Protein AF-Q1XF51-F1 (afdb_monomer)

Secondary structure (DSSP, 8-state):
--EEEEEE---EE-TTS-EE--EEEEEPPP-GGGTT-EEEEEE--TT-SS-EEEEEE---TT-SPPPHHHHHHHHHHHHHHHHHHHHH-

Nearest PDB structures (foldseek):
  4fmk-assembly1_A  TM=7.047E-01  e=4.452E-01  Mus musculus
  6arq-assembly1_D  TM=7.469E-01  e=1.182E+00  Homo sapiens

Structure (mmCIF, N/CA/C/O backbone):
data_AF-Q1XF51-F1
#
_entry.id   AF-Q1XF51-F1
#
loop_
_atom_site.group_PDB
_atom_site.id
_atom_site.type_symbol
_atom_site.label_atom_id
_atom_site.label_alt_id
_atom_site.label_comp_id
_atom_site.label_asym_id
_atom_site.label_entity_id
_atom_site.label_seq_id
_atom_site.pdbx_PDB_ins_code
_atom_site.Cartn_x
_atom_site.Cartn_y
_atom_site.Cartn_z
_atom_site.occupancy
_atom_site.B_iso_or_equiv
_atom_site.auth_seq_id
_atom_site.auth_comp_id
_atom_site.auth_asym_id
_atom_site.auth_atom_id
_atom_site.pdbx_PDB_model_num
ATOM 1 N N . ASP A 1 1 ? 8.753 -12.649 6.435 1.00 62.59 1 ASP A N 1
ATOM 2 C CA . ASP A 1 1 ? 8.073 -11.420 6.884 1.00 62.59 1 ASP A CA 1
ATOM 3 C C . ASP A 1 1 ? 8.327 -10.269 5.928 1.00 62.59 1 ASP A C 1
ATOM 5 O O . ASP A 1 1 ? 9.471 -10.040 5.564 1.00 62.59 1 ASP A O 1
ATOM 9 N N . THR A 1 2 ? 7.267 -9.608 5.451 1.00 81.88 2 THR A N 1
ATOM 10 C CA . THR A 1 2 ? 7.308 -8.442 4.535 1.00 81.88 2 THR A CA 1
ATOM 11 C C . THR A 1 2 ? 7.284 -7.099 5.275 1.00 81.88 2 THR A C 1
ATOM 13 O O . THR A 1 2 ? 7.476 -6.044 4.669 1.00 81.88 2 THR A O 1
ATOM 16 N N . VAL A 1 3 ? 7.064 -7.134 6.591 1.00 89.38 3 VAL A N 1
ATOM 17 C CA . VAL A 1 3 ? 7.021 -5.976 7.488 1.00 89.38 3 VAL A CA 1
ATOM 18 C C . VAL A 1 3 ? 8.374 -5.847 8.180 1.00 89.38 3 VAL A C 1
ATOM 20 O O . VAL A 1 3 ? 8.860 -6.803 8.774 1.00 89.38 3 VAL A O 1
ATOM 23 N N . MET A 1 4 ? 8.980 -4.668 8.080 1.00 93.56 4 MET A N 1
ATOM 24 C CA . MET A 1 4 ? 10.238 -4.326 8.742 1.00 93.56 4 MET A CA 1
ATOM 25 C C . MET A 1 4 ? 9.998 -3.821 10.166 1.00 93.56 4 MET A C 1
ATOM 27 O O . MET A 1 4 ? 10.723 -4.195 11.079 1.00 93.56 4 MET A O 1
ATOM 31 N N . ASP A 1 5 ? 8.995 -2.963 10.343 1.00 95.25 5 ASP A N 1
ATOM 32 C CA . ASP A 1 5 ? 8.618 -2.410 11.641 1.00 95.25 5 ASP A CA 1
ATOM 33 C C . ASP A 1 5 ? 7.122 -2.084 11.650 1.00 95.25 5 ASP A C 1
ATOM 35 O O . ASP A 1 5 ? 6.523 -1.819 10.604 1.00 95.25 5 ASP A O 1
ATOM 39 N N . SER A 1 6 ? 6.503 -2.091 12.821 1.00 95.25 6 SER A N 1
ATOM 40 C CA . SER A 1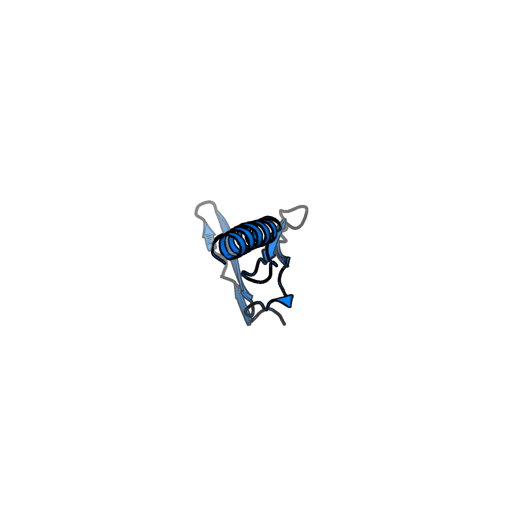 6 ? 5.112 -1.694 12.991 1.00 95.25 6 SER A CA 1
ATOM 41 C C . SER A 1 6 ? 4.922 -1.015 14.330 1.00 95.25 6 SER A C 1
ATOM 43 O O . SER A 1 6 ? 5.430 -1.479 15.348 1.00 95.25 6 SER A O 1
ATOM 45 N N . TRP A 1 7 ? 4.128 0.046 14.341 1.00 96.62 7 TRP A N 1
ATOM 46 C CA . TRP A 1 7 ? 3.808 0.764 15.559 1.00 96.62 7 TRP A CA 1
ATOM 47 C C . TRP A 1 7 ? 2.339 1.143 15.589 1.00 96.62 7 TRP A C 1
ATOM 49 O O . TRP A 1 7 ? 1.626 1.185 14.582 1.00 96.62 7 TRP A O 1
ATOM 59 N N . THR A 1 8 ? 1.858 1.418 16.789 1.00 96.50 8 THR A N 1
ATOM 60 C CA . THR A 1 8 ? 0.502 1.904 16.990 1.00 96.50 8 THR A CA 1
ATOM 61 C C . THR A 1 8 ? 0.523 2.981 18.051 1.00 96.50 8 THR A C 1
ATOM 63 O O . THR A 1 8 ? 1.180 2.838 19.079 1.00 96.50 8 THR A O 1
ATOM 66 N N . SER A 1 9 ? -0.204 4.065 17.809 1.00 95.81 9 SER A N 1
ATOM 67 C CA . SER A 1 9 ? -0.385 5.111 18.802 1.00 95.81 9 SER A CA 1
ATOM 68 C C . SER A 1 9 ? -1.215 4.610 19.987 1.00 95.81 9 SER A C 1
ATOM 70 O O . SER A 1 9 ? -1.962 3.624 19.901 1.00 95.81 9 SER A O 1
ATOM 72 N N . GLY A 1 10 ? -1.145 5.359 21.087 1.00 95.19 10 GLY A N 1
ATOM 73 C CA . GLY A 1 10 ? -2.170 5.305 22.124 1.00 95.19 10 GLY A CA 1
ATOM 74 C C . GLY A 1 10 ? -3.527 5.803 21.613 1.00 95.19 10 GLY A C 1
ATOM 75 O O . GLY A 1 10 ? -3.656 6.270 20.475 1.00 95.19 10 GLY A O 1
ATOM 76 N N . HIS A 1 11 ? -4.537 5.708 22.473 1.00 94.56 11 HIS A N 1
ATOM 77 C CA . HIS A 1 11 ? -5.852 6.284 22.215 1.00 94.56 11 HIS A CA 1
ATOM 78 C C . HIS A 1 11 ? -5.796 7.798 22.411 1.00 94.56 11 HIS A C 1
ATOM 80 O O . HIS A 1 11 ? -5.287 8.276 23.424 1.00 94.56 11 HIS A O 1
ATOM 86 N N . ARG A 1 12 ? -6.344 8.549 21.458 1.00 95.44 12 ARG A N 1
ATOM 87 C CA . ARG A 1 12 ? -6.510 9.998 21.564 1.00 95.44 12 ARG A CA 1
ATOM 88 C C . ARG A 1 12 ? -7.989 10.332 21.505 1.00 95.44 12 ARG A C 1
ATOM 90 O O . ARG A 1 12 ? -8.648 9.999 20.520 1.00 95.44 12 ARG A O 1
ATOM 97 N N . GLN A 1 13 ? -8.482 10.996 22.542 1.00 96.56 13 GLN A N 1
ATOM 98 C CA . GLN A 1 13 ? -9.854 11.482 22.582 1.00 96.56 13 GLN A CA 1
ATOM 99 C C . GLN A 1 13 ? -9.943 12.847 21.891 1.00 96.56 13 GLN A C 1
ATOM 101 O O . GLN A 1 13 ? -9.101 13.720 22.119 1.00 96.56 13 GLN A O 1
ATOM 106 N N . ALA A 1 14 ? -10.928 13.009 21.015 1.00 93.88 14 ALA A N 1
ATOM 107 C CA . ALA A 1 14 ? -11.250 14.268 20.360 1.00 93.88 14 ALA A CA 1
ATOM 108 C C . ALA A 1 14 ? -12.245 15.090 21.201 1.00 93.88 14 ALA A C 1
ATOM 110 O O . ALA A 1 14 ? -12.842 14.588 22.154 1.00 93.88 14 ALA A O 1
ATOM 111 N N . ALA A 1 15 ? -12.412 16.373 20.864 1.00 96.12 15 ALA A N 1
ATOM 112 C CA . ALA A 1 15 ? -13.289 17.290 21.604 1.00 96.12 15 ALA A CA 1
ATOM 113 C C . ALA A 1 15 ? -14.777 16.893 21.548 1.00 96.12 15 ALA A C 1
ATOM 115 O O . ALA A 1 15 ? -15.545 17.257 22.432 1.00 96.12 15 ALA A O 1
ATOM 116 N N . ASP A 1 16 ? -15.170 16.121 20.534 1.00 96.31 16 ASP A N 1
ATOM 117 C CA . ASP A 1 16 ? -16.509 15.544 20.373 1.00 96.31 16 ASP A CA 1
ATOM 118 C C . ASP A 1 16 ? -16.721 14.253 21.194 1.00 96.31 16 ASP A C 1
ATOM 120 O O . ASP A 1 16 ? -17.774 13.625 21.110 1.00 96.31 16 ASP A O 1
ATOM 124 N N . GLY A 1 17 ? -15.724 13.842 21.985 1.00 94.75 17 GLY A N 1
ATOM 125 C CA . GLY A 1 17 ? -15.760 12.636 22.807 1.00 94.75 17 GLY A CA 1
ATOM 126 C C . GLY A 1 17 ? -15.394 11.348 22.066 1.00 94.75 17 GLY A C 1
ATOM 127 O O . GLY A 1 17 ? -15.305 10.303 22.712 1.00 94.75 17 GLY A O 1
ATOM 128 N N . THR A 1 18 ? -15.136 11.397 20.755 1.00 94.94 18 THR A N 1
ATOM 129 C CA . THR A 1 18 ? -14.733 10.220 19.973 1.00 94.94 18 THR A CA 1
ATOM 130 C C . THR A 1 18 ? -13.278 9.827 20.234 1.00 94.94 18 THR A C 1
ATOM 132 O O . THR A 1 18 ? -12.450 10.644 20.644 1.00 94.94 18 THR A O 1
ATOM 135 N N . TYR A 1 19 ? -12.947 8.555 19.995 1.00 94.31 19 TYR A N 1
ATOM 136 C CA . TYR A 1 19 ? -11.583 8.043 20.126 1.00 94.31 19 TYR A CA 1
ATOM 137 C C . TYR A 1 19 ? -10.961 7.769 18.763 1.00 94.31 19 TYR A C 1
ATOM 139 O O . TYR A 1 19 ? -11.559 7.140 17.893 1.00 94.31 19 TYR A O 1
ATOM 147 N N . SER A 1 20 ? -9.710 8.189 18.619 1.00 94.00 20 SER A N 1
ATOM 148 C CA . SER A 1 20 ? -8.871 7.935 17.454 1.00 94.00 20 SER A CA 1
ATOM 149 C C . SER A 1 20 ? -7.643 7.117 17.849 1.00 94.00 20 SER A C 1
ATOM 151 O O . SER A 1 20 ? -7.110 7.245 18.958 1.00 94.00 20 SER A O 1
ATOM 153 N N . ARG A 1 21 ? -7.196 6.257 16.932 1.00 94.75 21 ARG A N 1
ATOM 154 C CA . ARG A 1 21 ? -5.962 5.481 17.053 1.00 94.75 21 ARG A CA 1
ATOM 155 C C . ARG A 1 21 ? -5.346 5.308 15.672 1.00 94.75 21 ARG A C 1
ATOM 157 O O . ARG A 1 21 ? -6.061 5.016 14.717 1.00 94.75 21 ARG A O 1
ATOM 164 N N . THR A 1 22 ? -4.030 5.445 15.584 1.00 94.75 22 THR A N 1
ATOM 165 C CA . THR A 1 22 ? -3.284 5.313 14.331 1.00 94.75 22 THR A CA 1
ATOM 166 C C . THR A 1 22 ? -2.368 4.104 14.416 1.00 94.75 22 THR A C 1
ATOM 168 O O . THR A 1 22 ? -1.552 4.009 15.332 1.00 94.75 22 THR A O 1
ATOM 171 N N . ALA A 1 23 ? -2.485 3.190 13.457 1.00 94.50 23 ALA A N 1
ATOM 172 C CA . ALA A 1 23 ? -1.558 2.082 13.263 1.00 94.50 23 ALA A CA 1
ATOM 173 C C . ALA A 1 23 ? -0.792 2.296 11.959 1.00 94.50 23 ALA A C 1
ATOM 175 O O . ALA A 1 23 ? -1.374 2.728 10.963 1.00 94.50 23 ALA A O 1
ATOM 176 N N . ALA A 1 24 ? 0.502 2.001 11.966 1.00 94.25 24 ALA A N 1
ATOM 177 C CA . ALA A 1 24 ? 1.342 2.130 10.789 1.00 94.25 24 ALA A CA 1
ATOM 178 C C . ALA A 1 24 ? 2.385 1.011 10.744 1.00 94.25 24 ALA A C 1
ATOM 180 O O . ALA A 1 24 ? 2.825 0.497 11.773 1.00 94.25 24 ALA A O 1
ATOM 181 N N . ALA A 1 25 ? 2.748 0.622 9.525 1.00 93.50 25 ALA A N 1
ATOM 182 C CA . ALA A 1 25 ? 3.708 -0.433 9.255 1.00 93.50 25 ALA A CA 1
ATOM 183 C C . ALA A 1 25 ? 4.701 0.040 8.194 1.00 93.50 25 ALA A C 1
ATOM 185 O O . ALA A 1 25 ? 4.317 0.565 7.147 1.00 93.50 25 ALA A O 1
ATOM 186 N N . ARG A 1 26 ? 5.986 -0.161 8.471 1.00 93.62 26 ARG A N 1
ATOM 187 C CA . ARG A 1 26 ? 7.073 -0.001 7.515 1.00 93.62 26 ARG A CA 1
ATOM 188 C C . ARG A 1 26 ? 7.294 -1.340 6.832 1.00 93.62 26 ARG A C 1
ATOM 190 O O . ARG A 1 26 ? 7.633 -2.323 7.483 1.00 93.62 26 ARG A O 1
ATOM 197 N N . LEU A 1 27 ? 7.109 -1.372 5.521 1.00 91.62 27 LEU A N 1
ATOM 198 C CA . LEU A 1 27 ? 7.352 -2.558 4.708 1.00 91.62 27 LEU A CA 1
ATOM 199 C C . LEU A 1 27 ? 8.823 -2.625 4.286 1.00 91.62 27 LEU A C 1
ATOM 201 O O . LEU A 1 27 ? 9.494 -1.596 4.177 1.00 91.62 27 LEU A O 1
ATOM 205 N N . ILE A 1 28 ? 9.318 -3.836 4.044 1.00 91.69 28 ILE A N 1
ATOM 206 C CA . ILE A 1 28 ? 10.630 -4.045 3.424 1.00 91.69 28 ILE A CA 1
ATOM 207 C C . ILE A 1 28 ? 10.598 -3.442 2.008 1.00 91.69 28 ILE A C 1
A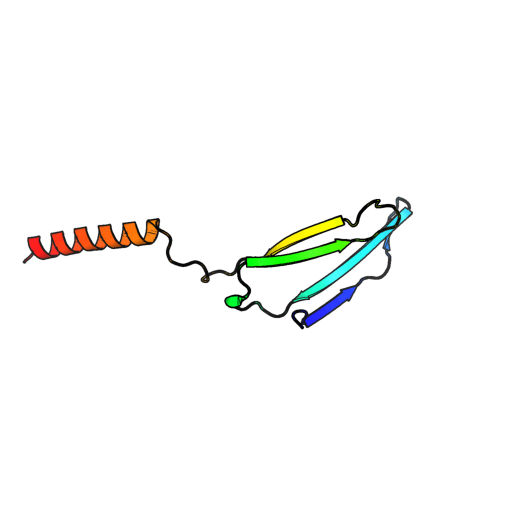TOM 209 O O . ILE A 1 28 ? 9.583 -3.601 1.322 1.00 91.69 28 ILE A O 1
ATOM 213 N N . PRO A 1 29 ? 11.676 -2.775 1.542 1.00 87.81 29 PRO A N 1
ATOM 214 C CA . PRO A 1 29 ? 11.749 -2.256 0.182 1.00 87.81 29 PRO A CA 1
ATOM 215 C C . PRO A 1 29 ? 11.350 -3.309 -0.852 1.00 87.81 29 PRO A C 1
ATOM 217 O O . PRO A 1 29 ? 11.856 -4.437 -0.856 1.00 87.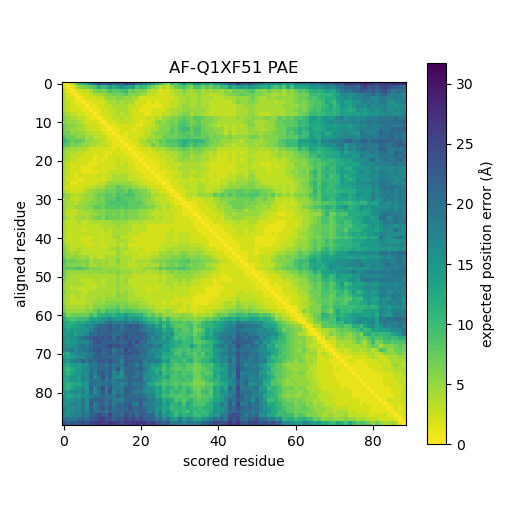81 29 PRO A O 1
ATOM 220 N N . ALA A 1 30 ? 10.402 -2.941 -1.707 1.00 86.19 30 ALA A N 1
ATOM 221 C CA . ALA A 1 30 ? 9.846 -3.868 -2.667 1.00 86.19 30 ALA A CA 1
ATOM 222 C C . ALA A 1 30 ? 10.850 -4.198 -3.780 1.00 86.19 30 ALA A C 1
ATOM 224 O O . ALA A 1 30 ? 11.654 -3.363 -4.191 1.00 86.19 30 ALA A O 1
ATOM 225 N N . ARG A 1 31 ? 10.793 -5.442 -4.259 1.00 88.00 31 ARG A N 1
ATOM 226 C CA . ARG A 1 31 ? 11.595 -5.948 -5.375 1.00 88.00 31 ARG A CA 1
ATOM 227 C C . ARG A 1 31 ? 10.707 -6.040 -6.617 1.00 88.00 31 ARG A C 1
ATOM 229 O O . ARG A 1 31 ? 9.489 -6.078 -6.453 1.00 88.00 31 ARG A O 1
ATOM 236 N N . PRO A 1 32 ? 11.272 -6.158 -7.831 1.00 86.69 32 PRO A N 1
ATOM 237 C CA . PRO A 1 32 ? 10.484 -6.268 -9.060 1.00 86.69 32 PRO A CA 1
ATOM 238 C C . PRO A 1 32 ? 9.399 -7.355 -9.023 1.00 86.69 32 PRO A C 1
ATOM 240 O O . PRO A 1 32 ? 8.328 -7.169 -9.585 1.00 86.69 32 PRO A O 1
ATOM 243 N N . GLN A 1 33 ? 9.638 -8.458 -8.304 1.00 86.75 33 GLN A N 1
ATOM 244 C CA . GLN A 1 33 ? 8.684 -9.565 -8.162 1.00 86.75 33 GLN A CA 1
ATOM 245 C C . GLN A 1 33 ? 7.426 -9.199 -7.358 1.00 86.75 33 GLN A C 1
ATOM 247 O O . GLN A 1 33 ? 6.433 -9.906 -7.455 1.00 86.75 33 GLN A O 1
ATOM 252 N N . HIS A 1 34 ? 7.467 -8.124 -6.568 1.00 87.69 34 HIS A N 1
ATOM 253 C CA . HIS A 1 34 ? 6.335 -7.638 -5.772 1.00 87.69 34 HIS A CA 1
ATOM 254 C C . HIS A 1 34 ? 5.462 -6.634 -6.549 1.00 87.69 34 HIS A C 1
ATOM 256 O O . HIS A 1 34 ? 4.524 -6.061 -5.992 1.00 87.69 34 HIS A O 1
ATOM 262 N N . HIS A 1 35 ? 5.774 -6.351 -7.821 1.00 88.44 35 HIS A N 1
ATOM 263 C CA . HIS A 1 35 ? 4.937 -5.476 -8.637 1.00 88.44 35 HIS A CA 1
ATOM 264 C C . HIS A 1 35 ? 3.532 -6.071 -8.791 1.00 88.44 35 HIS A C 1
ATOM 266 O O . HIS A 1 35 ? 3.364 -7.225 -9.175 1.00 88.44 35 HIS A O 1
ATOM 272 N N . GLY A 1 36 ? 2.514 -5.255 -8.523 1.00 89.81 36 GLY A N 1
ATOM 273 C CA . GLY A 1 36 ? 1.113 -5.647 -8.615 1.00 89.81 36 GLY A CA 1
ATOM 274 C C . GLY A 1 36 ? 0.531 -6.242 -7.331 1.00 89.81 36 GLY A C 1
ATOM 275 O O . GLY A 1 36 ? -0.691 -6.435 -7.296 1.00 89.81 36 GLY A O 1
ATOM 276 N N . ASP A 1 37 ? 1.348 -6.466 -6.293 1.00 92.62 37 ASP A N 1
ATOM 277 C CA . ASP A 1 37 ? 0.897 -6.910 -4.969 1.00 92.62 37 ASP A CA 1
ATOM 278 C C . ASP A 1 37 ? -0.134 -5.944 -4.373 1.00 92.62 37 ASP A C 1
ATOM 280 O O . ASP A 1 37 ? -0.094 -4.729 -4.593 1.00 92.62 37 ASP A O 1
ATOM 284 N N . VAL A 1 38 ? -1.068 -6.481 -3.584 1.00 93.94 38 VAL A N 1
ATOM 285 C CA . VAL A 1 38 ? -2.143 -5.701 -2.958 1.00 93.94 38 VAL A CA 1
ATOM 286 C C . VAL A 1 38 ? -1.980 -5.697 -1.446 1.00 93.94 38 VAL A C 1
ATOM 288 O O . VAL A 1 38 ? -2.140 -6.717 -0.777 1.00 93.94 38 VAL A O 1
ATOM 291 N N . TYR A 1 39 ? -1.751 -4.512 -0.892 1.00 93.19 39 TYR A N 1
ATOM 292 C CA . TYR A 1 39 ? -1.706 -4.285 0.546 1.00 93.19 39 TYR A CA 1
ATOM 293 C C . TYR A 1 39 ? -3.077 -3.827 1.023 1.00 93.19 39 TYR A C 1
ATOM 295 O O . TYR A 1 39 ? -3.702 -2.976 0.398 1.00 93.19 39 TYR A O 1
ATOM 303 N N . SER A 1 40 ? -3.577 -4.403 2.116 1.00 94.62 40 SER A N 1
ATOM 304 C CA . SER A 1 40 ? -4.894 -4.061 2.662 1.00 94.62 40 SER A CA 1
ATOM 305 C C . SER A 1 40 ? -4.800 -3.654 4.126 1.00 94.62 40 SER A C 1
ATOM 307 O O . SER A 1 40 ? -4.270 -4.401 4.942 1.00 94.62 40 SER A O 1
ATOM 309 N N . CYS A 1 41 ? -5.382 -2.508 4.464 1.00 93.88 41 CYS A N 1
ATOM 310 C CA . CYS A 1 41 ? -5.686 -2.120 5.833 1.00 93.88 41 CYS A CA 1
ATOM 311 C C . CYS A 1 41 ? -7.098 -2.607 6.174 1.00 93.88 41 CYS A C 1
ATOM 313 O O . CYS A 1 41 ? -8.054 -2.272 5.470 1.00 93.88 41 CYS A O 1
ATOM 315 N N . VAL A 1 42 ? -7.228 -3.422 7.223 1.00 96.00 42 VAL A N 1
ATOM 316 C CA . VAL A 1 42 ? -8.511 -3.977 7.673 1.00 96.00 42 VAL A CA 1
ATOM 317 C C . VAL A 1 42 ? -8.794 -3.485 9.084 1.00 96.00 42 VAL A C 1
ATOM 319 O O . VAL A 1 42 ? -8.009 -3.725 9.997 1.00 96.00 42 VAL A O 1
ATOM 322 N N . VAL A 1 43 ? -9.928 -2.812 9.258 1.00 95.75 43 VAL A N 1
ATOM 323 C CA . VAL A 1 43 ? -10.371 -2.251 10.532 1.00 95.75 43 VAL A CA 1
ATOM 324 C C . VAL A 1 43 ? -11.623 -2.984 10.992 1.00 95.75 43 VAL A C 1
ATOM 326 O O . VAL A 1 43 ? -12.662 -2.971 10.330 1.00 95.75 43 VAL A O 1
ATOM 329 N N . THR A 1 44 ? -11.521 -3.613 12.157 1.00 95.88 44 THR A N 1
ATOM 330 C CA . THR A 1 44 ? -12.634 -4.255 12.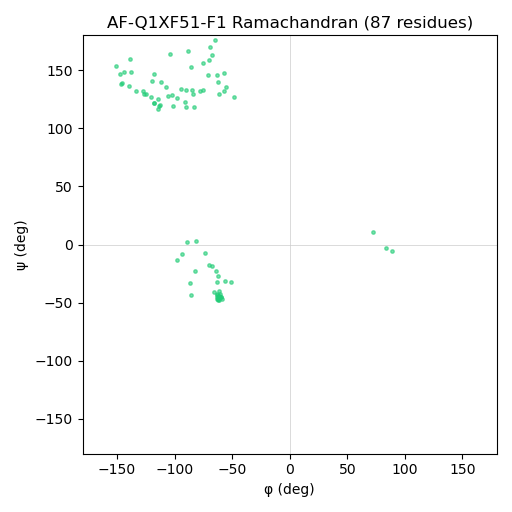857 1.00 95.88 44 THR A CA 1
ATOM 331 C C . THR A 1 44 ? -13.046 -3.393 14.039 1.00 95.88 44 THR A C 1
ATOM 333 O O . THR A 1 44 ? -12.205 -3.035 14.862 1.00 95.88 44 THR A O 1
ATOM 336 N N . HIS A 1 45 ? -14.332 -3.076 14.146 1.00 93.88 45 HIS A N 1
ATOM 337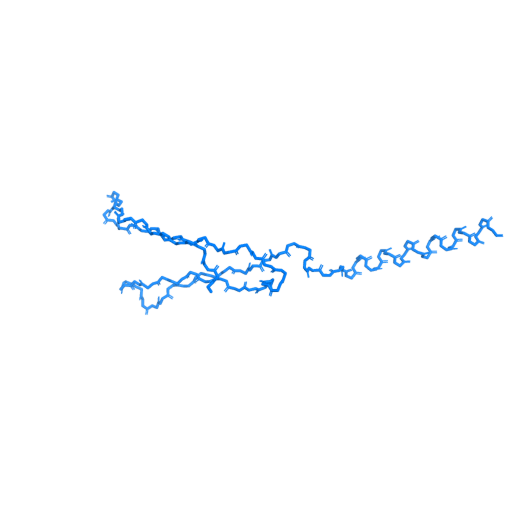 C CA . HIS A 1 45 ? -14.870 -2.286 15.248 1.00 93.88 45 HIS A CA 1
ATOM 338 C C . HIS A 1 45 ? -16.296 -2.743 15.554 1.00 93.88 45 HIS A C 1
ATOM 340 O O . HIS A 1 45 ? -17.021 -3.125 14.642 1.00 93.88 45 HIS A O 1
ATOM 346 N N . THR A 1 46 ? -16.716 -2.694 16.818 1.00 94.94 46 THR A N 1
ATOM 347 C CA . THR A 1 46 ? -18.040 -3.183 17.250 1.00 94.94 46 THR A CA 1
ATOM 348 C C . THR A 1 46 ? -19.196 -2.410 16.618 1.00 94.94 46 THR A C 1
ATOM 350 O O . THR A 1 46 ? -20.233 -2.990 16.320 1.00 94.94 46 THR A O 1
ATOM 353 N N . ALA A 1 47 ? -19.006 -1.114 16.357 1.00 93.00 47 ALA A N 1
ATOM 354 C CA . ALA A 1 47 ? -19.986 -0.283 15.652 1.00 93.00 47 ALA A CA 1
ATOM 355 C C . ALA A 1 47 ? -20.062 -0.559 14.135 1.00 93.00 47 ALA A C 1
ATOM 357 O O . ALA A 1 47 ? -20.924 -0.008 13.456 1.00 93.00 47 ALA A O 1
ATOM 358 N N . LEU A 1 48 ? -19.160 -1.377 13.582 1.00 94.00 48 LEU A N 1
ATOM 359 C CA . LEU A 1 48 ? -19.156 -1.752 12.171 1.00 94.00 48 LEU A CA 1
ATOM 360 C C . LEU A 1 48 ? -19.758 -3.152 12.012 1.00 94.00 48 LEU A C 1
ATOM 362 O O . LEU A 1 48 ? -19.197 -4.135 12.487 1.00 94.00 48 LEU A O 1
ATOM 366 N N . ALA A 1 49 ? -20.863 -3.261 11.269 1.00 94.69 49 ALA A N 1
ATOM 367 C CA . ALA A 1 49 ? -21.497 -4.554 10.980 1.00 94.69 49 ALA A CA 1
ATOM 368 C C . ALA A 1 49 ? -20.586 -5.507 10.179 1.00 94.69 49 ALA A C 1
ATOM 370 O O . ALA A 1 49 ? -20.728 -6.726 10.257 1.00 94.69 49 ALA A O 1
ATOM 371 N N . LYS A 1 50 ? -19.657 -4.954 9.389 1.00 95.69 50 LYS A N 1
ATOM 372 C CA . LYS A 1 50 ? -18.638 -5.697 8.639 1.00 95.69 50 LYS A CA 1
ATOM 373 C C . LYS A 1 50 ? -17.289 -4.980 8.743 1.00 95.69 50 LYS A C 1
ATOM 375 O O . LYS A 1 50 ? -17.285 -3.749 8.793 1.00 95.69 50 LYS A O 1
ATOM 380 N N . PRO A 1 51 ? -16.155 -5.707 8.728 1.00 96.12 51 PRO A N 1
ATOM 381 C CA . PRO A 1 51 ? -14.833 -5.090 8.738 1.00 96.12 51 PRO A CA 1
ATOM 382 C C . PRO A 1 51 ? -14.658 -4.125 7.564 1.00 96.12 51 PRO A C 1
ATOM 384 O O . PRO A 1 51 ? -14.936 -4.482 6.417 1.00 96.12 51 PRO A O 1
ATOM 387 N N . MET A 1 52 ? -14.165 -2.922 7.843 1.00 96.25 52 MET A N 1
ATOM 388 C CA . MET A 1 52 ? -13.803 -1.969 6.800 1.00 96.25 52 MET A CA 1
ATOM 389 C C . MET A 1 52 ? -12.454 -2.371 6.209 1.00 96.25 52 MET A C 1
ATOM 391 O O . MET A 1 52 ? -11.511 -2.639 6.950 1.00 96.25 52 MET A O 1
ATOM 395 N N . ARG A 1 53 ? -12.349 -2.406 4.880 1.00 96.25 53 ARG A N 1
ATOM 396 C CA . ARG A 1 53 ? -11.114 -2.749 4.170 1.00 96.25 53 ARG A CA 1
ATOM 397 C C . ARG A 1 53 ? -10.770 -1.654 3.173 1.00 96.25 53 ARG A C 1
ATOM 399 O O . ARG A 1 53 ? -11.598 -1.295 2.343 1.00 96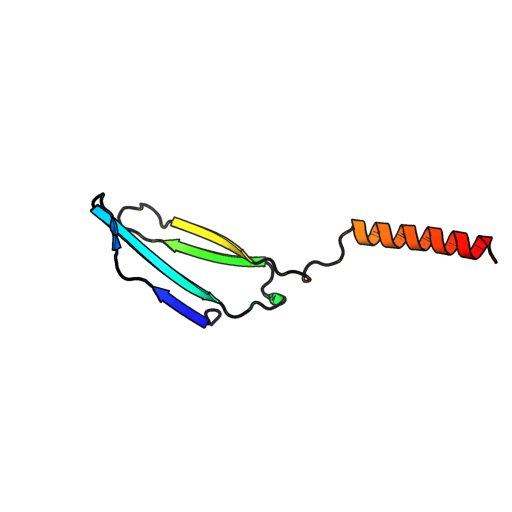.25 53 ARG A O 1
ATOM 406 N N . VAL A 1 54 ? -9.531 -1.184 3.228 1.00 95.94 54 VAL A N 1
ATOM 407 C CA . VAL A 1 54 ? -8.949 -0.274 2.238 1.00 95.94 54 VAL A CA 1
ATOM 408 C C . VAL A 1 54 ? -7.731 -0.955 1.641 1.00 95.94 54 VAL A C 1
ATOM 410 O O . VAL A 1 54 ? -6.861 -1.407 2.383 1.00 95.94 54 VAL A O 1
ATOM 413 N N . SER A 1 55 ? -7.669 -1.044 0.317 1.00 96.12 55 SER A N 1
ATOM 414 C CA . SER A 1 55 ? -6.607 -1.752 -0.396 1.00 96.12 55 SER A CA 1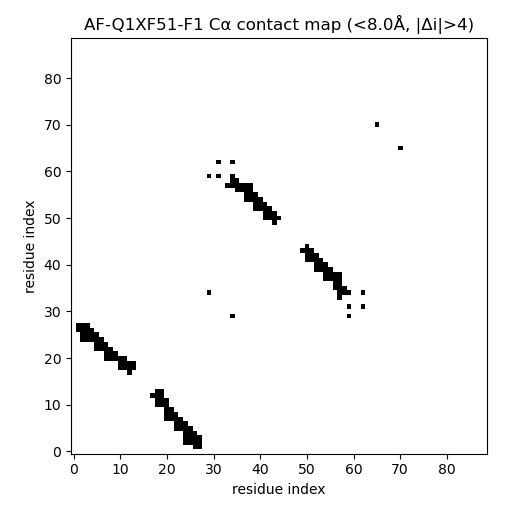
ATOM 415 C C . SER A 1 55 ? -5.845 -0.810 -1.322 1.00 96.12 55 SER A C 1
ATOM 417 O O . SER A 1 55 ? -6.443 0.043 -1.971 1.00 96.12 55 SER A O 1
ATOM 419 N N . VAL A 1 56 ? -4.527 -0.982 -1.389 1.00 93.19 56 VAL A N 1
ATOM 420 C CA . VAL A 1 56 ? -3.612 -0.231 -2.253 1.00 93.19 56 VAL A CA 1
ATOM 421 C C . VAL A 1 56 ? -2.787 -1.227 -3.054 1.00 93.19 56 VAL A C 1
ATOM 423 O O . VAL A 1 56 ? -2.243 -2.183 -2.496 1.00 93.19 56 VAL A O 1
ATOM 426 N N . ARG A 1 57 ? -2.700 -1.007 -4.367 1.00 94.19 57 ARG A N 1
ATOM 427 C CA . ARG A 1 57 ? -1.872 -1.817 -5.260 1.00 94.19 57 ARG A CA 1
ATOM 428 C C . ARG A 1 57 ? -0.476 -1.216 -5.362 1.00 94.19 57 ARG A C 1
ATOM 430 O O . ARG A 1 57 ? -0.335 -0.011 -5.550 1.00 94.19 57 ARG A O 1
ATOM 437 N N . LEU A 1 58 ? 0.542 -2.055 -5.238 1.00 91.31 58 LEU A N 1
ATOM 438 C CA . LEU A 1 58 ? 1.932 -1.645 -5.335 1.00 91.31 58 LEU A CA 1
ATOM 439 C C . LEU A 1 58 ? 2.363 -1.580 -6.803 1.00 91.31 58 LEU A C 1
ATOM 441 O O . LEU A 1 58 ? 2.371 -2.593 -7.498 1.00 91.31 58 LEU A O 1
ATOM 445 N N . LEU A 1 59 ? 2.750 -0.388 -7.252 1.00 89.56 59 LEU A N 1
ATOM 446 C CA . LEU A 1 59 ? 3.296 -0.148 -8.586 1.00 89.56 59 LEU A CA 1
ATOM 447 C C . LEU A 1 59 ? 4.766 0.253 -8.453 1.00 89.56 59 LEU A C 1
ATOM 449 O O . LEU A 1 59 ? 5.098 1.236 -7.793 1.00 89.56 59 LEU A O 1
ATOM 453 N N . LEU A 1 60 ? 5.644 -0.541 -9.059 1.00 87.12 60 LEU A N 1
ATOM 454 C CA . LEU A 1 60 ? 7.087 -0.304 -9.109 1.00 87.12 60 LEU A CA 1
ATOM 455 C C . LEU A 1 60 ? 7.473 0.247 -10.483 1.00 87.12 60 LEU A C 1
ATOM 457 O O . LEU A 1 60 ? 7.151 -0.361 -11.502 1.00 87.12 60 LEU A O 1
ATOM 461 N N . ALA A 1 61 ? 8.203 1.359 -10.516 1.00 81.62 61 ALA A N 1
ATOM 462 C CA . ALA A 1 61 ? 8.741 1.896 -11.763 1.00 81.62 61 ALA A CA 1
ATOM 463 C C . ALA A 1 61 ? 9.739 0.914 -12.409 1.00 81.62 61 ALA A C 1
ATOM 465 O O . ALA A 1 61 ? 10.458 0.201 -11.708 1.00 81.62 61 ALA A O 1
ATOM 466 N N . GLY A 1 62 ? 9.781 0.878 -13.745 1.00 76.69 62 GLY A N 1
ATOM 467 C CA . GLY A 1 62 ? 10.731 0.053 -14.507 1.00 76.69 62 GLY A CA 1
ATOM 468 C C . GLY A 1 62 ? 10.449 -1.454 -14.496 1.00 76.69 62 GLY A C 1
ATOM 469 O O . GLY A 1 62 ? 11.297 -2.236 -14.913 1.00 76.69 62 GLY A O 1
ATOM 470 N N . THR A 1 63 ? 9.280 -1.869 -14.003 1.00 76.25 63 THR A N 1
ATOM 471 C CA . THR A 1 63 ? 8.798 -3.262 -14.100 1.00 76.25 63 THR A CA 1
ATOM 472 C C . THR A 1 63 ? 7.817 -3.467 -15.254 1.00 76.25 63 THR A C 1
ATOM 474 O O . THR A 1 63 ? 7.544 -4.602 -15.639 1.00 76.25 63 THR A O 1
ATOM 477 N N . GLU A 1 64 ? 7.324 -2.372 -15.827 1.00 71.81 64 GLU A N 1
ATOM 478 C CA . GLU A 1 64 ? 6.510 -2.367 -17.035 1.00 71.81 64 GLU A CA 1
ATOM 479 C C . GLU A 1 64 ? 7.452 -2.404 -18.249 1.00 71.81 64 GLU A C 1
ATOM 481 O O . GLU A 1 64 ? 8.443 -1.673 -18.306 1.00 71.81 64 GLU A O 1
ATOM 486 N N . GLY A 1 65 ? 7.192 -3.325 -19.181 1.00 73.50 65 GLY A N 1
ATOM 487 C CA . GLY A 1 65 ? 7.922 -3.399 -20.448 1.00 73.50 65 GLY A CA 1
ATOM 488 C C . GLY A 1 65 ? 7.599 -2.205 -21.358 1.00 73.50 65 GLY A C 1
ATOM 489 O O . GLY A 1 65 ? 6.669 -1.456 -21.061 1.00 73.50 65 GLY A O 1
ATOM 490 N N . PRO A 1 66 ? 8.337 -2.025 -22.472 1.00 75.88 66 PRO A N 1
ATOM 491 C CA . PRO A 1 66 ? 8.072 -0.941 -23.413 1.00 75.88 66 PRO A CA 1
ATOM 492 C C . PRO A 1 66 ? 6.618 -0.991 -23.882 1.00 75.88 66 PRO A C 1
ATOM 494 O O . PRO A 1 66 ? 6.092 -2.064 -24.202 1.00 75.88 66 PRO A O 1
ATOM 497 N N . HIS A 1 67 ? 5.973 0.171 -23.920 1.00 76.06 67 HIS A N 1
ATOM 498 C CA . HIS A 1 67 ? 4.602 0.258 -24.389 1.00 76.06 67 HIS A CA 1
ATOM 499 C C . HIS A 1 67 ? 4.549 0.005 -25.905 1.00 76.06 67 HIS A C 1
ATOM 501 O O . HIS A 1 67 ? 5.533 0.151 -26.633 1.00 76.06 67 HIS A O 1
ATOM 507 N N . LEU A 1 68 ? 3.373 -0.373 -26.416 1.00 80.69 68 LEU A N 1
ATOM 508 C CA . LEU A 1 68 ? 3.155 -0.579 -27.859 1.00 80.69 68 LEU A CA 1
ATOM 509 C C . LEU A 1 68 ? 3.510 0.671 -28.684 1.00 80.69 68 LEU A C 1
ATOM 511 O O . LEU A 1 68 ? 3.971 0.564 -29.823 1.00 80.69 68 LEU A O 1
ATOM 515 N N . GLU A 1 69 ? 3.317 1.851 -28.099 1.00 84.69 69 GLU A N 1
ATOM 516 C CA . GLU A 1 69 ? 3.700 3.130 -28.693 1.00 84.69 69 GLU A CA 1
ATOM 517 C C . GLU A 1 69 ? 5.221 3.275 -28.843 1.00 84.69 69 GLU A C 1
ATOM 519 O O . GLU A 1 69 ? 5.677 3.672 -29.916 1.00 84.69 69 GLU A O 1
ATOM 524 N N . ASP A 1 70 ? 6.006 2.843 -27.849 1.00 84.44 70 ASP A N 1
ATOM 525 C CA . ASP A 1 70 ? 7.474 2.867 -27.901 1.00 84.44 70 ASP A CA 1
ATOM 526 C C . ASP A 1 70 ? 7.999 1.963 -29.018 1.00 84.44 70 ASP A C 1
ATOM 528 O O . ASP A 1 70 ? 8.888 2.339 -29.783 1.00 84.44 70 ASP A O 1
ATOM 532 N N . ILE A 1 71 ? 7.402 0.775 -29.153 1.00 88.94 71 ILE A N 1
ATOM 533 C CA . ILE A 1 71 ? 7.737 -0.181 -30.212 1.00 88.94 71 ILE A CA 1
ATOM 534 C C . ILE A 1 71 ? 7.456 0.446 -31.582 1.00 88.94 71 ILE A C 1
ATOM 536 O O . ILE A 1 71 ? 8.308 0.419 -32.471 1.00 88.94 71 ILE A O 1
ATOM 540 N N . THR A 1 72 ? 6.283 1.059 -31.745 1.00 92.12 72 THR A N 1
ATOM 541 C CA . THR A 1 72 ? 5.874 1.702 -33.002 1.00 92.12 72 THR A CA 1
ATOM 542 C C . THR A 1 72 ? 6.798 2.867 -33.363 1.00 92.12 72 THR A C 1
ATOM 544 O O . THR A 1 72 ? 7.235 2.975 -34.511 1.00 92.12 72 THR A O 1
ATOM 547 N N . GLY A 1 73 ? 7.152 3.706 -32.385 1.00 90.81 73 GLY A N 1
ATOM 548 C CA . GLY A 1 73 ? 8.101 4.802 -32.564 1.00 90.81 73 GLY A CA 1
ATOM 549 C C . GLY A 1 73 ? 9.476 4.308 -33.013 1.00 90.81 73 GLY A C 1
ATOM 550 O O . GLY A 1 73 ? 10.028 4.831 -33.982 1.00 90.81 73 GLY A O 1
ATOM 551 N N . LEU A 1 74 ? 9.995 3.249 -32.382 1.00 92.62 74 LEU A N 1
ATOM 552 C CA . LEU A 1 74 ? 11.280 2.649 -32.745 1.00 92.62 74 LEU A CA 1
ATOM 553 C C . LEU A 1 74 ? 11.283 2.132 -34.194 1.00 92.62 74 LEU A C 1
ATOM 555 O O . LEU A 1 74 ? 12.242 2.368 -34.931 1.00 92.62 74 LEU A O 1
ATOM 559 N N . PHE A 1 75 ? 10.197 1.481 -34.627 1.00 94.06 75 PHE A N 1
ATOM 560 C CA . PHE A 1 75 ? 10.044 1.023 -36.010 1.00 94.06 75 PHE A CA 1
ATOM 561 C C . PHE A 1 75 ? 10.048 2.186 -37.005 1.00 94.06 75 PHE A C 1
ATOM 563 O O . PHE A 1 75 ? 10.774 2.133 -37.998 1.00 94.06 75 PHE A O 1
ATOM 570 N N . LEU A 1 76 ? 9.278 3.246 -36.747 1.00 96.06 76 LEU A N 1
ATOM 571 C CA . LEU A 1 76 ? 9.214 4.410 -37.637 1.00 96.06 76 LEU A CA 1
ATOM 572 C C . LEU A 1 76 ? 10.573 5.102 -37.767 1.00 96.06 76 LEU A C 1
ATOM 574 O O . LEU A 1 76 ? 10.999 5.410 -38.881 1.00 96.06 76 LEU A O 1
ATOM 578 N N . VAL A 1 77 ? 11.279 5.291 -36.649 1.00 96.25 77 VAL A N 1
ATOM 579 C CA . VAL A 1 77 ? 12.633 5.860 -36.644 1.00 96.25 77 VAL A CA 1
ATOM 580 C C . VAL A 1 77 ? 13.582 4.992 -37.469 1.00 96.25 77 VAL A C 1
ATOM 582 O O . VAL A 1 77 ? 14.312 5.523 -38.305 1.00 96.25 77 VAL A O 1
ATOM 585 N N . ALA A 1 78 ? 13.536 3.667 -37.305 1.00 96.19 78 ALA A N 1
ATOM 586 C CA . ALA A 1 78 ? 14.363 2.747 -38.080 1.00 96.19 78 ALA A CA 1
ATOM 587 C C . ALA A 1 78 ? 14.066 2.821 -39.590 1.00 96.19 78 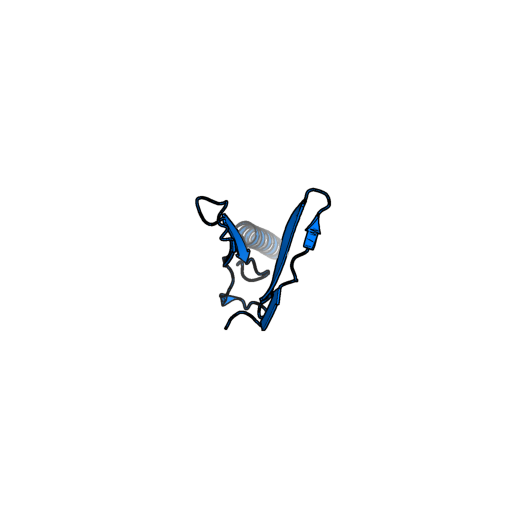ALA A C 1
ATOM 589 O O . ALA A 1 78 ? 14.999 2.903 -40.388 1.00 96.19 78 ALA A O 1
ATOM 590 N N . PHE A 1 79 ? 12.790 2.861 -39.994 1.00 96.12 79 PHE A N 1
ATOM 591 C CA . PHE A 1 79 ? 12.403 3.000 -41.404 1.00 96.12 79 PHE A CA 1
ATOM 592 C C . PHE A 1 79 ? 12.903 4.308 -42.024 1.00 96.12 79 PHE A C 1
ATOM 594 O O . PHE A 1 79 ? 13.452 4.290 -43.127 1.00 96.12 79 PHE A O 1
ATOM 601 N N . ILE A 1 80 ? 12.747 5.432 -41.317 1.00 96.81 80 ILE A N 1
ATOM 602 C CA . ILE A 1 80 ? 13.220 6.745 -41.775 1.00 96.81 80 ILE A CA 1
ATOM 603 C C . ILE A 1 80 ? 14.745 6.739 -41.912 1.00 96.81 80 ILE A C 1
ATOM 605 O O . ILE A 1 80 ? 15.271 7.178 -42.935 1.00 96.81 80 ILE A O 1
ATOM 609 N N . LEU A 1 81 ? 15.456 6.199 -40.918 1.00 96.50 81 LEU A N 1
ATOM 610 C CA . LEU A 1 81 ? 16.915 6.131 -40.921 1.00 96.50 81 LEU A CA 1
ATOM 611 C C . LEU A 1 81 ? 17.433 5.259 -42.073 1.00 96.50 81 LEU A C 1
ATOM 613 O O . LEU A 1 81 ? 18.306 5.689 -42.821 1.00 96.50 81 LEU A O 1
ATOM 617 N N . CYS A 1 82 ? 16.859 4.068 -42.274 1.00 94.81 82 CYS A N 1
ATOM 618 C CA . CYS A 1 82 ? 17.201 3.197 -43.400 1.00 94.81 82 CYS A CA 1
ATOM 619 C C . CYS A 1 82 ? 16.902 3.854 -44.754 1.00 94.81 82 CYS A C 1
ATOM 621 O O . CYS A 1 82 ? 17.695 3.721 -45.687 1.00 94.81 82 CYS A O 1
ATOM 623 N N . GLY A 1 83 ? 15.780 4.572 -44.867 1.00 95.56 83 GLY A N 1
ATOM 624 C CA . GLY A 1 83 ? 15.427 5.327 -46.068 1.00 95.56 83 GLY A CA 1
ATOM 625 C C . GLY A 1 83 ? 16.441 6.427 -46.385 1.00 95.56 83 GLY A C 1
ATOM 626 O O . GLY A 1 83 ? 16.900 6.517 -47.520 1.00 95.56 83 GLY A O 1
ATOM 627 N N . LEU A 1 84 ? 16.837 7.210 -45.377 1.00 96.19 84 LEU A N 1
ATOM 628 C CA . LEU A 1 84 ? 17.860 8.255 -45.494 1.00 96.19 84 LEU A CA 1
ATOM 629 C C . LEU A 1 84 ? 19.225 7.686 -45.882 1.00 96.19 84 LEU A C 1
ATOM 631 O O . LEU A 1 84 ? 19.863 8.210 -46.790 1.00 96.19 84 LEU A O 1
ATOM 635 N N . ILE A 1 85 ? 19.657 6.601 -45.231 1.00 95.56 85 ILE A N 1
ATOM 636 C CA . ILE A 1 85 ? 20.934 5.945 -45.538 1.00 95.56 85 ILE A CA 1
ATOM 637 C C . ILE A 1 85 ? 20.956 5.489 -46.998 1.00 95.56 85 ILE A C 1
ATOM 639 O O . ILE A 1 85 ? 21.909 5.788 -47.703 1.00 95.56 85 ILE A O 1
ATOM 643 N N . ARG A 1 86 ? 19.891 4.829 -47.474 1.00 94.19 86 ARG A N 1
ATOM 644 C CA . ARG A 1 86 ? 19.793 4.356 -48.866 1.00 94.19 86 ARG A CA 1
ATOM 645 C C . ARG A 1 86 ? 19.637 5.479 -49.897 1.00 94.19 86 ARG A C 1
ATOM 647 O O . ARG A 1 86 ? 19.769 5.239 -51.086 1.00 94.19 86 ARG A O 1
ATOM 654 N N . TRP A 1 87 ? 19.260 6.678 -49.471 1.00 92.31 87 TRP A N 1
ATOM 655 C CA . TRP A 1 87 ? 19.186 7.837 -50.356 1.00 92.31 87 TRP A CA 1
ATOM 656 C C . TRP A 1 87 ? 20.534 8.560 -50.469 1.00 92.31 87 TRP A C 1
ATOM 658 O O . TRP A 1 87 ? 20.848 9.111 -51.520 1.00 92.31 87 TRP A O 1
ATOM 668 N N . LEU A 1 88 ? 21.320 8.555 -49.389 1.00 90.19 88 LEU A N 1
ATOM 669 C CA . LEU A 1 88 ? 22.644 9.176 -49.323 1.00 90.19 88 LEU A CA 1
ATOM 670 C C . LEU A 1 88 ? 23.769 8.297 -49.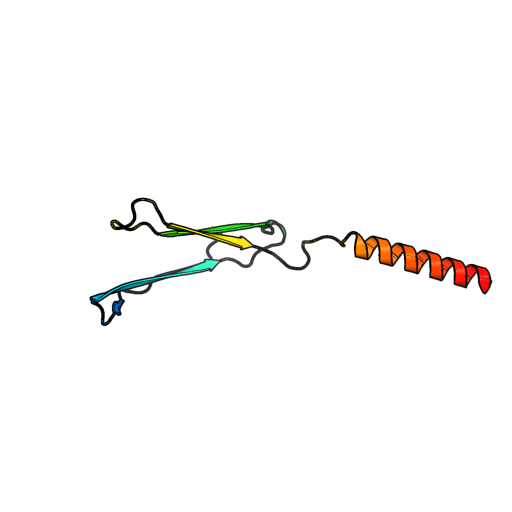900 1.00 90.19 88 LEU A C 1
ATOM 672 O O . LEU A 1 88 ? 24.812 8.842 -50.258 1.00 90.19 88 LEU A O 1
ATOM 676 N N . TYR A 1 89 ? 23.572 6.977 -49.953 1.00 80.25 89 TYR A N 1
ATOM 677 C CA . TYR A 1 89 ? 24.515 5.970 -50.459 1.00 80.25 89 TYR A CA 1
ATOM 678 C C . TYR A 1 89 ? 23.958 5.275 -51.700 1.00 80.25 89 TYR A C 1
ATOM 680 O O . TYR A 1 89 ? 24.723 5.122 -52.677 1.00 80.25 89 TYR A O 1
#

Mean predicted aligned error: 8.7 Å

InterPro domains:
  IPR003006 Immunoglobulin/major histocompatibility complex, conserved site [PS00290] (39-45)
  IPR013783 Immunoglobulin-like fold [G3DSA:2.60.40.10] (1-58)
  IPR036179 Immunoglobulin-like domain superfamily [SSF48726] (8-59)

Radius of gyration: 25.49 Å; Cα contacts (8 Å, |Δi|>4): 81; chains: 1; bounding box: 46×29×73 Å

Sequence (89 aa):
DTVMDSWTSGHRQAADGTYSRTAAARLIPARPQHHGDVYSCVVTHTALAKPMRVSVRLLLAGTEGPHLEDITGLFLVAFILCGLIRWLY

Organism: Meleagris gallopavo (NCBI:txid9103)

pLDDT: mean 91.22, std 6.66, range [62.59, 96.81]

Solvent-accessible surface area (backbone atoms only — not comparable to full-atom values): 5747 Å² total; per-residue (Å²): 132,66,63,72,48,72,54,65,58,68,82,43,74,47,96,87,71,48,79,45,70,54,74,51,70,44,62,52,86,81,53,77,88,50,51,68,42,74,49,68,54,73,50,78,51,91,93,43,97,60,70,47,74,49,75,49,72,40,83,56,86,89,67,68,73,84,50,74,66,56,55,50,50,52,52,53,53,50,52,53,51,54,52,50,51,66,70,78,104

Foldseek 3Di:
DQFPDKDKDDWDADPVRDIDIDIDTDGDDDDLVQQQPKDKDWADDPVDPDIDIDIDTDHDPPSDDDDPVNVVVVVVVVVVVVVVVVVVD